Protein AF-A0A511TBG7-F1 (afdb_monomer_lite)

Secondary structure (DSSP, 8-state):
--HHHHHHHHHHHHHHHHHHHHHHHHHHHHHHHHHHHHHHHHHHHHHHHHHHHHHHHHTT-HHHHHHHHHHHHHHHHHHHHHHHHHHHHHHHHHHHHHHHHHHHHHHHHHHHHHHHHHHHHHHHHHHHHHHHHHHHHHHHHHHHHHHHHHHHHHHHHHHHHHHHHHHTT-

Structure (mmCIF, N/CA/C/O backbone):
data_AF-A0A511TBG7-F1
#
_entry.id   AF-A0A511TBG7-F1
#
loop_
_atom_site.group_PDB
_atom_site.id
_atom_site.type_symbol
_atom_site.label_atom_id
_atom_site.label_alt_id
_atom_site.label_comp_id
_atom_site.label_asym_id
_atom_site.label_entity_id
_atom_site.label_seq_id
_atom_site.pdbx_PDB_ins_code
_atom_site.Cartn_x
_atom_site.Cartn_y
_atom_site.Cartn_z
_atom_site.occupancy
_atom_site.B_iso_or_equiv
_atom_site.auth_seq_id
_atom_site.auth_comp_id
_atom_site.auth_asym_id
_atom_site.auth_atom_id
_atom_site.pdbx_PDB_model_num
ATOM 1 N N . MET A 1 1 ? 14.808 14.683 -29.958 1.00 56.91 1 MET A N 1
ATOM 2 C CA . MET A 1 1 ? 14.292 14.305 -28.629 1.00 56.91 1 MET A CA 1
ATOM 3 C C . MET A 1 1 ? 15.099 13.097 -28.196 1.00 56.91 1 MET A C 1
ATOM 5 O O . MET A 1 1 ? 15.190 12.176 -28.998 1.00 56.91 1 MET A O 1
ATOM 9 N N . ASP A 1 2 ? 15.777 13.152 -27.049 1.00 80.62 2 ASP A N 1
ATOM 10 C CA . ASP A 1 2 ? 16.584 12.031 -26.548 1.00 80.62 2 ASP A CA 1
ATOM 11 C C . ASP A 1 2 ? 15.645 10.936 -26.008 1.00 80.62 2 ASP A C 1
ATOM 13 O O . ASP A 1 2 ? 14.919 11.197 -25.047 1.00 80.62 2 ASP A O 1
ATOM 17 N N . PRO A 1 3 ? 15.600 9.736 -26.615 1.00 81.44 3 PRO A N 1
ATOM 18 C CA . PRO A 1 3 ? 14.729 8.658 -26.158 1.00 81.44 3 PRO A CA 1
ATOM 19 C C . PRO A 1 3 ? 15.047 8.192 -24.733 1.00 81.44 3 PRO A C 1
ATOM 21 O O . PRO A 1 3 ? 14.149 7.718 -24.044 1.00 81.44 3 PRO A O 1
ATOM 24 N N . LEU A 1 4 ? 16.300 8.329 -24.280 1.00 90.38 4 LEU A N 1
ATOM 25 C CA . LEU A 1 4 ? 16.703 7.930 -22.930 1.00 90.38 4 LEU A CA 1
ATOM 26 C C . LEU A 1 4 ? 16.169 8.899 -21.876 1.00 90.38 4 LEU A C 1
ATOM 28 O O . LEU A 1 4 ? 15.760 8.453 -20.809 1.00 90.38 4 LEU A O 1
ATOM 32 N N . ALA A 1 5 ? 16.065 10.189 -22.206 1.00 90.44 5 ALA A N 1
ATOM 33 C CA . ALA A 1 5 ? 15.489 11.189 -21.310 1.00 90.44 5 ALA A CA 1
ATOM 34 C C . ALA A 1 5 ? 14.024 10.876 -20.954 1.00 90.44 5 ALA A C 1
ATOM 36 O O . ALA A 1 5 ? 13.625 11.042 -19.807 1.00 90.44 5 ALA A O 1
ATOM 37 N N . ALA A 1 6 ? 13.239 10.344 -21.899 1.00 90.00 6 ALA A N 1
ATOM 38 C CA . ALA A 1 6 ? 11.861 9.929 -21.629 1.00 90.00 6 ALA A CA 1
ATOM 39 C C . ALA A 1 6 ? 11.783 8.736 -20.656 1.00 90.00 6 ALA A C 1
ATOM 41 O O . ALA A 1 6 ? 10.912 8.700 -19.788 1.00 90.00 6 ALA A O 1
ATOM 42 N N . PHE A 1 7 ? 12.698 7.766 -20.772 1.00 91.00 7 PHE A N 1
ATOM 43 C CA . PHE A 1 7 ? 12.793 6.668 -19.804 1.00 91.00 7 PHE A CA 1
ATOM 44 C C . PHE A 1 7 ? 13.220 7.166 -18.422 1.00 91.00 7 PHE A C 1
ATOM 46 O O . PHE A 1 7 ? 12.655 6.729 -17.422 1.00 91.00 7 PHE A O 1
ATOM 53 N N . ASP A 1 8 ? 14.185 8.084 -18.370 1.00 92.94 8 ASP A N 1
ATOM 54 C CA . ASP A 1 8 ? 14.691 8.646 -17.119 1.00 92.94 8 ASP A CA 1
ATOM 55 C C . ASP A 1 8 ? 13.590 9.460 -16.395 1.00 92.94 8 ASP A C 1
ATOM 57 O O . ASP A 1 8 ? 13.393 9.284 -15.194 1.00 92.94 8 ASP A O 1
ATOM 61 N N . GLU A 1 9 ? 12.777 10.244 -17.119 1.00 94.00 9 GLU A N 1
ATOM 62 C CA . GLU A 1 9 ? 11.598 10.937 -16.564 1.00 94.00 9 GLU A CA 1
ATOM 63 C C . GLU A 1 9 ? 10.531 9.967 -16.027 1.00 94.00 9 GLU A C 1
ATOM 65 O O . GLU A 1 9 ? 9.941 10.191 -14.964 1.00 94.00 9 GLU A O 1
ATOM 70 N N . LEU A 1 10 ? 10.258 8.875 -16.750 1.00 93.69 10 LEU A N 1
ATOM 71 C CA . LEU A 1 10 ? 9.314 7.854 -16.295 1.00 93.69 10 LEU A CA 1
ATOM 72 C C . LEU A 1 10 ? 9.825 7.144 -15.035 1.00 93.69 10 LEU A C 1
ATOM 74 O O . LEU A 1 10 ? 9.049 6.954 -14.099 1.00 93.69 10 LEU A O 1
ATOM 78 N N . LEU A 1 11 ? 11.116 6.802 -14.975 1.00 93.31 11 LEU A N 1
ATOM 79 C CA . LEU A 1 11 ? 11.738 6.217 -13.785 1.00 93.31 11 LEU A CA 1
ATOM 80 C C . LEU A 1 11 ? 11.649 7.163 -12.583 1.00 93.31 11 LEU A C 1
ATOM 82 O O . LEU A 1 11 ? 11.233 6.730 -11.511 1.00 93.31 11 LEU A O 1
ATOM 86 N N . GLU A 1 12 ? 11.947 8.452 -12.760 1.00 95.31 12 GLU A N 1
ATOM 87 C CA . GLU A 1 12 ? 11.843 9.440 -11.681 1.00 95.31 12 GLU A CA 1
ATOM 88 C C . GLU A 1 12 ? 10.400 9.560 -11.156 1.00 95.31 12 GLU A C 1
ATOM 90 O O . GLU A 1 12 ? 10.160 9.61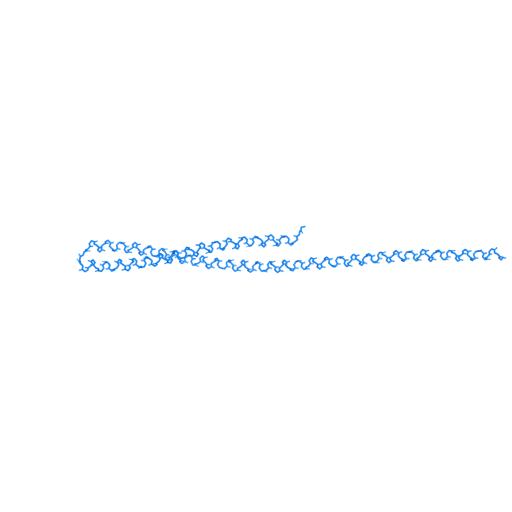8 -9.946 1.00 95.31 12 GLU A O 1
ATOM 95 N N . ASN A 1 13 ? 9.410 9.541 -12.050 1.00 95.62 13 ASN A N 1
ATOM 96 C CA . ASN A 1 13 ? 8.003 9.558 -11.655 1.00 95.62 13 ASN A CA 1
ATOM 97 C C . ASN A 1 13 ? 7.607 8.308 -10.855 1.00 95.62 13 ASN A C 1
ATOM 99 O O . ASN A 1 13 ? 6.910 8.432 -9.845 1.00 95.62 13 ASN A O 1
ATOM 103 N N . LEU A 1 14 ? 8.071 7.122 -11.258 1.00 93.88 14 LEU A N 1
ATOM 104 C CA . LEU A 1 14 ? 7.826 5.881 -10.517 1.00 93.88 14 LEU A CA 1
ATOM 105 C C . LEU A 1 14 ? 8.530 5.888 -9.150 1.00 93.88 14 LEU A C 1
ATOM 107 O O . LEU A 1 14 ? 7.954 5.445 -8.159 1.00 93.88 14 LEU A O 1
ATOM 111 N N . GLU A 1 15 ? 9.733 6.455 -9.048 1.00 92.69 15 GLU A N 1
ATOM 112 C CA . GLU A 1 15 ? 10.438 6.619 -7.771 1.00 92.69 15 GLU A CA 1
ATOM 113 C C . GLU A 1 15 ? 9.696 7.561 -6.813 1.00 92.69 15 GLU A C 1
ATOM 115 O O . GLU A 1 15 ? 9.586 7.275 -5.613 1.00 92.69 15 GLU A O 1
ATOM 120 N N . ARG A 1 16 ? 9.117 8.653 -7.329 1.00 94.25 16 ARG A N 1
ATOM 121 C CA . ARG A 1 16 ? 8.238 9.536 -6.546 1.00 94.25 16 ARG A CA 1
ATOM 122 C C . ARG A 1 16 ? 6.996 8.792 -6.055 1.00 94.25 16 ARG A C 1
ATOM 124 O O . ARG A 1 16 ? 6.679 8.881 -4.870 1.00 94.25 16 ARG A O 1
ATOM 131 N N . GLN A 1 17 ? 6.340 8.011 -6.915 1.00 94.00 17 GLN A N 1
ATOM 132 C CA . GLN A 1 17 ? 5.195 7.180 -6.517 1.00 94.00 17 GLN A CA 1
ATOM 133 C C . GLN A 1 17 ? 5.580 6.160 -5.438 1.00 94.00 17 GLN A C 1
ATOM 135 O O . GLN A 1 17 ? 4.864 6.013 -4.449 1.00 94.00 17 GLN A O 1
ATOM 140 N N . ALA A 1 18 ? 6.747 5.519 -5.560 1.00 91.38 18 ALA A N 1
ATOM 141 C CA . ALA A 1 18 ? 7.247 4.575 -4.563 1.00 91.38 18 ALA A CA 1
ATOM 142 C C . ALA A 1 18 ? 7.495 5.254 -3.209 1.00 91.38 18 ALA A C 1
ATOM 144 O O . ALA A 1 18 ? 7.231 4.673 -2.155 1.00 91.38 18 ALA A O 1
ATOM 145 N N . SER A 1 19 ? 7.996 6.492 -3.224 1.00 91.62 19 SER A N 1
ATOM 146 C CA . SER A 1 19 ? 8.180 7.301 -2.018 1.00 91.62 19 SER A CA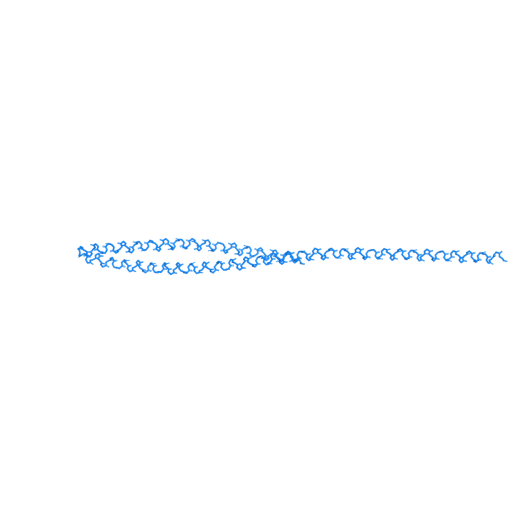 1
ATOM 147 C C . SER A 1 19 ? 6.849 7.597 -1.326 1.00 91.62 19 SER A C 1
ATOM 149 O O . SER A 1 19 ? 6.729 7.381 -0.119 1.00 91.62 19 SER A O 1
ATOM 151 N N . GLU A 1 20 ? 5.831 8.022 -2.077 1.00 93.38 20 GLU A N 1
ATOM 152 C CA . GLU A 1 20 ? 4.489 8.254 -1.531 1.00 93.38 20 GLU A CA 1
ATOM 153 C C . GLU A 1 20 ? 3.870 6.967 -0.977 1.00 93.38 20 GLU A C 1
ATOM 155 O O . GLU A 1 20 ? 3.380 6.956 0.152 1.00 93.38 20 GLU A O 1
ATOM 160 N N . LEU A 1 21 ? 4.001 5.848 -1.692 1.00 93.00 21 LEU A N 1
ATOM 161 C CA . LEU A 1 21 ? 3.496 4.555 -1.237 1.00 93.00 21 LEU A CA 1
ATOM 162 C C . LEU A 1 21 ? 4.146 4.118 0.085 1.00 93.00 21 LEU A C 1
ATOM 164 O O . LEU A 1 21 ? 3.455 3.662 0.997 1.00 93.00 21 LEU A O 1
ATOM 168 N N . ARG A 1 22 ? 5.462 4.319 0.249 1.00 89.88 22 ARG A N 1
ATOM 169 C CA . ARG A 1 22 ? 6.156 4.055 1.523 1.00 89.88 22 ARG A CA 1
ATOM 170 C C . ARG A 1 22 ? 5.638 4.934 2.659 1.00 89.88 22 ARG A C 1
ATOM 172 O O . ARG A 1 22 ? 5.519 4.446 3.783 1.00 89.88 22 ARG A O 1
ATOM 179 N N . LYS A 1 23 ? 5.320 6.207 2.394 1.00 93.69 23 LYS A N 1
ATOM 180 C CA . LYS A 1 23 ? 4.727 7.101 3.402 1.00 93.69 23 LYS A CA 1
ATOM 181 C C . LYS A 1 23 ? 3.349 6.596 3.825 1.00 93.69 23 LYS A C 1
ATOM 183 O O . LYS A 1 23 ? 3.113 6.451 5.023 1.00 93.69 23 LYS A O 1
ATOM 188 N N . SER A 1 24 ? 2.487 6.253 2.868 1.00 93.06 24 SER A N 1
ATOM 189 C CA . SER A 1 24 ? 1.164 5.677 3.137 1.00 93.06 24 SER A CA 1
ATOM 190 C C . SER A 1 24 ? 1.260 4.371 3.934 1.00 93.06 24 SER A C 1
ATOM 192 O O . SER A 1 24 ? 0.559 4.196 4.933 1.00 93.06 24 SER A O 1
ATOM 194 N N . ALA A 1 25 ? 2.193 3.487 3.574 1.00 90.19 25 ALA A N 1
ATOM 195 C CA . ALA A 1 25 ? 2.440 2.246 4.305 1.00 90.19 25 ALA A CA 1
ATOM 196 C C . ALA A 1 25 ? 2.907 2.504 5.748 1.00 90.19 25 ALA A C 1
ATOM 198 O O . ALA A 1 25 ? 2.427 1.859 6.680 1.00 90.19 25 ALA A O 1
ATOM 199 N N . ALA A 1 26 ? 3.793 3.482 5.963 1.00 90.94 26 ALA A N 1
ATOM 200 C CA . ALA A 1 26 ? 4.243 3.860 7.301 1.00 90.94 26 ALA A CA 1
ATOM 201 C C . ALA A 1 26 ? 3.092 4.408 8.162 1.00 90.94 26 ALA A C 1
ATOM 203 O O . ALA A 1 26 ? 2.956 4.022 9.325 1.00 90.94 26 ALA A O 1
ATOM 204 N N . THR A 1 27 ? 2.230 5.258 7.591 1.00 94.00 27 THR A N 1
ATOM 205 C CA . THR A 1 27 ? 1.043 5.764 8.300 1.00 94.00 27 THR A CA 1
ATOM 206 C C . THR A 1 27 ? 0.074 4.646 8.663 1.00 94.00 27 THR A C 1
ATOM 208 O O . THR A 1 27 ? -0.448 4.619 9.777 1.00 94.00 27 THR A O 1
ATOM 211 N N . LEU A 1 28 ? -0.114 3.678 7.766 1.00 94.69 28 LEU A N 1
ATOM 212 C CA . LEU A 1 28 ? -1.008 2.555 7.997 1.00 94.69 28 LEU A CA 1
ATOM 213 C C . LEU A 1 28 ? -0.458 1.592 9.054 1.00 94.69 28 LEU A C 1
ATOM 215 O O . LEU A 1 28 ? -1.204 1.107 9.900 1.00 94.69 28 LEU A O 1
ATOM 219 N N . LEU A 1 29 ? 0.858 1.366 9.068 1.00 93.69 29 LEU A N 1
ATOM 220 C CA . LEU A 1 29 ? 1.520 0.572 10.101 1.00 93.69 29 LEU A CA 1
ATOM 221 C C . LEU A 1 29 ? 1.388 1.221 11.486 1.00 93.69 29 LEU A C 1
ATOM 223 O O . LEU A 1 29 ? 1.123 0.527 12.472 1.00 93.69 29 LEU A O 1
ATOM 227 N N . ALA A 1 30 ? 1.539 2.546 11.566 1.00 95.00 30 ALA A N 1
ATOM 228 C CA . ALA A 1 30 ? 1.318 3.290 12.802 1.00 95.00 30 ALA A CA 1
ATOM 229 C C . ALA A 1 30 ? -0.135 3.141 13.284 1.00 95.00 30 ALA A C 1
ATOM 231 O O . ALA A 1 30 ? -0.358 2.753 14.436 1.00 95.00 30 ALA A O 1
ATOM 232 N N . LEU A 1 31 ? -1.105 3.341 12.383 1.00 96.88 31 LEU A N 1
ATOM 233 C CA . LEU A 1 31 ? -2.532 3.173 12.663 1.00 96.88 31 LEU A CA 1
ATOM 234 C C . LEU A 1 31 ? -2.858 1.749 13.134 1.00 96.88 31 LEU A C 1
ATOM 236 O O . LEU A 1 31 ? -3.521 1.574 14.155 1.00 96.88 31 LEU A O 1
ATOM 240 N N . LYS A 1 32 ? -2.334 0.721 12.455 1.00 97.06 32 LYS A N 1
ATOM 241 C CA . LYS A 1 32 ? -2.482 -0.684 12.859 1.00 97.06 32 LYS A CA 1
ATOM 242 C C . LYS A 1 32 ? -1.981 -0.902 14.287 1.00 97.06 32 LYS A C 1
ATOM 244 O O . LYS A 1 32 ? -2.676 -1.501 15.104 1.00 97.06 32 LYS A O 1
ATOM 249 N N . GLY A 1 33 ? -0.802 -0.377 14.620 1.00 96.19 33 GLY A N 1
ATOM 250 C CA . GLY A 1 33 ? -0.247 -0.470 15.972 1.00 96.19 33 GLY A CA 1
ATOM 251 C C . GLY A 1 33 ? -1.124 0.205 17.033 1.00 96.19 33 GLY A C 1
ATOM 252 O O . GLY A 1 33 ? -1.285 -0.318 18.138 1.00 96.19 33 GLY A O 1
ATOM 253 N N . GLU A 1 34 ? -1.714 1.357 16.719 1.00 98.00 34 GLU A N 1
ATOM 254 C CA . GLU A 1 34 ? -2.652 2.049 17.607 1.00 98.00 34 GLU A CA 1
ATOM 255 C C . GLU A 1 34 ? -3.950 1.269 17.819 1.00 98.00 34 GLU A C 1
ATOM 257 O O . GLU A 1 34 ? -4.375 1.106 18.970 1.00 98.00 34 GLU A O 1
ATOM 262 N N . LEU A 1 35 ? -4.534 0.745 16.740 1.00 98.31 35 LEU A N 1
ATOM 263 C CA . LEU A 1 35 ? -5.757 -0.055 16.763 1.00 98.31 35 LEU A CA 1
ATOM 264 C C . LEU A 1 35 ? -5.559 -1.360 17.539 1.00 98.31 35 LEU A C 1
ATOM 266 O O . LEU A 1 35 ? -6.361 -1.659 18.421 1.00 98.31 35 LEU A O 1
ATOM 270 N N . THR A 1 36 ? -4.456 -2.081 17.325 1.00 98.31 36 THR A N 1
ATOM 271 C CA . THR A 1 36 ? -4.120 -3.286 18.104 1.00 98.31 36 THR A CA 1
ATOM 272 C C . THR A 1 36 ? -4.037 -2.977 19.598 1.00 98.31 36 THR A C 1
ATOM 274 O O . THR A 1 36 ? -4.677 -3.639 20.419 1.00 98.31 36 THR A O 1
ATOM 277 N N . ARG A 1 37 ? -3.329 -1.901 19.975 1.00 98.50 37 ARG A N 1
ATOM 278 C CA . ARG A 1 37 ? -3.266 -1.464 21.379 1.00 98.50 37 ARG A CA 1
ATOM 279 C C . ARG A 1 37 ? -4.645 -1.077 21.920 1.00 98.50 37 ARG A C 1
ATOM 281 O O . ARG A 1 37 ? -4.918 -1.301 23.097 1.00 98.50 37 ARG A O 1
ATOM 288 N N . ALA A 1 38 ? -5.512 -0.475 21.107 1.00 98.31 38 ALA A N 1
ATOM 289 C CA . ALA A 1 38 ? -6.876 -0.132 21.505 1.00 98.31 38 ALA A CA 1
ATOM 290 C C . ALA A 1 38 ? -7.743 -1.381 21.732 1.00 98.31 38 ALA A C 1
ATOM 292 O O . ALA A 1 38 ? -8.405 -1.466 22.767 1.00 98.31 38 ALA A O 1
ATOM 293 N N . VAL A 1 39 ? -7.665 -2.380 20.846 1.00 98.56 39 VAL A N 1
ATOM 294 C CA . VAL A 1 39 ? -8.325 -3.688 21.005 1.00 98.56 39 VAL A CA 1
ATOM 295 C C . VAL A 1 39 ? -7.922 -4.340 22.325 1.00 98.56 39 VAL A C 1
ATOM 297 O O . VAL A 1 39 ? -8.789 -4.773 23.088 1.00 98.56 39 VAL A O 1
ATOM 300 N N . GLU A 1 40 ? -6.627 -4.360 22.648 1.00 98.38 40 GLU A N 1
ATOM 301 C CA . GLU A 1 40 ? -6.151 -4.890 23.927 1.00 98.38 40 GLU A CA 1
ATOM 302 C C . GLU A 1 40 ? -6.713 -4.116 25.123 1.00 98.38 40 GLU A C 1
ATOM 304 O O . GLU A 1 40 ? -7.191 -4.725 26.083 1.00 98.38 40 GLU A O 1
ATOM 309 N N . ARG A 1 41 ? -6.687 -2.775 25.078 1.00 98.38 41 ARG A N 1
ATOM 310 C CA . ARG A 1 41 ? -7.218 -1.932 26.161 1.00 98.38 41 ARG A CA 1
ATOM 311 C C . ARG A 1 41 ? -8.704 -2.184 26.395 1.00 98.38 41 ARG A C 1
ATOM 313 O O . ARG A 1 41 ? -9.102 -2.370 27.543 1.00 98.38 41 ARG A O 1
ATOM 320 N N . TYR A 1 42 ? -9.517 -2.222 25.340 1.00 98.19 42 TYR A N 1
ATOM 321 C CA . TYR A 1 42 ? -10.953 -2.474 25.470 1.00 98.19 42 TYR A CA 1
ATOM 322 C C . TYR A 1 42 ? -11.249 -3.902 25.931 1.00 98.19 42 TYR A C 1
ATOM 324 O O . TYR A 1 42 ? -12.113 -4.096 26.781 1.00 98.19 42 TYR A O 1
ATOM 332 N N . THR A 1 43 ? -10.475 -4.887 25.473 1.00 98.25 43 THR A N 1
ATOM 333 C CA . THR A 1 43 ? -10.591 -6.275 25.947 1.00 98.25 43 THR A CA 1
ATOM 334 C C . THR A 1 43 ? -10.304 -6.374 27.450 1.00 98.25 43 THR A C 1
ATOM 336 O O . THR A 1 43 ? -11.092 -6.959 28.193 1.00 98.25 43 THR A O 1
ATOM 339 N N . ARG A 1 44 ? -9.226 -5.738 27.935 1.00 98.38 44 ARG A N 1
ATOM 340 C CA . ARG A 1 44 ? -8.919 -5.674 29.377 1.00 98.38 44 ARG A CA 1
ATOM 341 C C . ARG A 1 44 ? -10.005 -4.932 30.155 1.00 9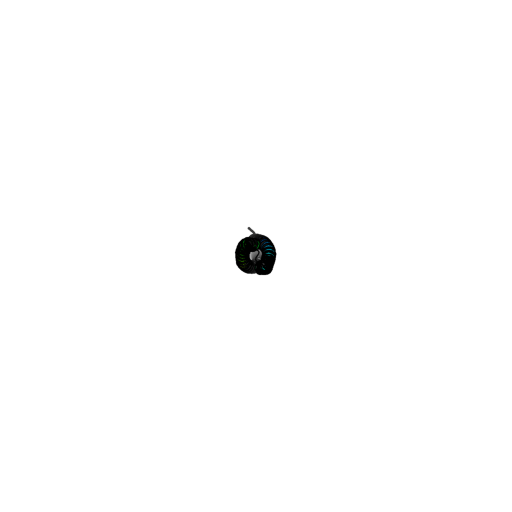8.38 44 ARG A C 1
ATOM 343 O O . ARG A 1 44 ? -10.384 -5.368 31.238 1.00 98.38 44 ARG A O 1
ATOM 350 N N . ARG A 1 45 ? -10.534 -3.837 29.600 1.00 98.00 45 ARG A N 1
ATOM 351 C CA . ARG A 1 45 ? -11.614 -3.064 30.223 1.00 98.00 45 ARG A CA 1
ATOM 352 C C . ARG A 1 45 ? -12.888 -3.891 30.389 1.00 98.00 45 ARG A C 1
ATOM 354 O O . ARG A 1 45 ? -13.520 -3.797 31.435 1.00 98.00 45 ARG A O 1
ATOM 361 N N . LEU A 1 46 ? -13.249 -4.708 29.401 1.00 98.31 46 LEU A N 1
ATOM 362 C CA . LEU A 1 46 ? -14.393 -5.616 29.507 1.00 98.31 46 LEU A CA 1
ATOM 363 C C . LEU A 1 46 ? -14.203 -6.642 30.625 1.00 98.31 46 LEU A C 1
ATOM 365 O O . LEU A 1 46 ? -15.101 -6.811 31.445 1.00 98.31 46 LEU A O 1
ATOM 369 N N . ALA A 1 47 ? -13.016 -7.246 30.726 1.00 98.25 47 ALA A N 1
ATOM 370 C CA . ALA A 1 47 ? -12.704 -8.171 31.815 1.00 98.25 47 ALA A CA 1
ATOM 371 C C . ALA A 1 47 ? -12.787 -7.497 33.202 1.00 98.25 47 ALA A C 1
ATOM 373 O O . ALA A 1 47 ? -13.317 -8.079 34.149 1.00 98.25 47 ALA A O 1
ATOM 374 N N . GLU A 1 48 ? -12.317 -6.251 33.327 1.00 98.31 48 GLU A N 1
ATOM 375 C CA . GLU A 1 48 ? -12.440 -5.469 34.565 1.00 98.31 48 GLU A CA 1
ATOM 376 C C . GLU A 1 48 ? -13.909 -5.176 34.912 1.00 98.31 48 GLU A C 1
ATOM 378 O O . GLU A 1 48 ? -14.322 -5.336 36.064 1.00 98.31 48 GLU A O 1
ATOM 383 N N . LEU A 1 49 ? -14.711 -4.756 33.927 1.00 98.19 49 LEU A N 1
ATOM 384 C CA . LEU A 1 49 ? -16.141 -4.495 34.112 1.00 98.19 49 LEU A CA 1
ATOM 385 C C . LEU A 1 49 ? -16.883 -5.758 34.559 1.00 98.19 49 LEU A C 1
ATOM 387 O O . LEU A 1 49 ? -17.732 -5.674 35.445 1.00 98.19 49 LEU A O 1
ATOM 391 N N . ASP A 1 50 ? -16.514 -6.920 34.025 1.00 97.81 50 ASP A N 1
ATOM 392 C CA . ASP A 1 50 ? -17.095 -8.209 34.399 1.00 97.81 50 ASP A CA 1
ATOM 393 C C . ASP A 1 50 ? -16.759 -8.612 35.833 1.00 97.81 50 ASP A C 1
ATOM 395 O O . ASP A 1 50 ? -17.660 -8.959 36.601 1.00 97.81 50 ASP A O 1
ATOM 399 N N . ALA A 1 51 ? -15.494 -8.480 36.240 1.00 98.00 51 ALA A N 1
ATOM 400 C CA . ALA A 1 51 ? -15.076 -8.741 37.617 1.00 98.00 51 ALA A CA 1
ATOM 401 C C . ALA A 1 51 ? -15.784 -7.808 38.619 1.00 98.00 51 ALA A C 1
ATOM 403 O O . ALA A 1 51 ? -16.255 -8.234 39.682 1.00 98.00 51 ALA A O 1
ATOM 404 N N . ARG A 1 52 ? -15.915 -6.523 38.266 1.00 98.12 52 ARG A N 1
ATOM 405 C CA . ARG A 1 52 ? -16.631 -5.532 39.081 1.00 98.12 52 ARG A CA 1
ATOM 406 C C . ARG A 1 52 ? -18.123 -5.831 39.150 1.00 98.12 52 ARG A C 1
ATOM 408 O O . ARG A 1 52 ? -18.713 -5.674 40.218 1.00 98.12 52 ARG A O 1
ATOM 415 N N . ARG A 1 53 ? -18.726 -6.285 38.048 1.00 97.62 53 ARG A N 1
ATOM 416 C CA . ARG A 1 53 ? -20.144 -6.653 38.004 1.00 97.62 53 ARG A CA 1
ATOM 417 C C . ARG A 1 53 ? -20.419 -7.855 38.896 1.00 97.62 53 ARG A C 1
ATOM 419 O O . ARG A 1 53 ? -21.322 -7.769 39.718 1.00 97.62 53 ARG A O 1
ATOM 426 N N . ALA A 1 54 ? -19.599 -8.902 38.817 1.00 97.38 54 ALA A N 1
ATOM 427 C CA . ALA A 1 54 ? -19.710 -10.071 39.691 1.00 97.38 54 ALA A CA 1
ATOM 428 C C . ALA A 1 54 ? -19.598 -9.691 41.182 1.00 97.38 54 ALA A C 1
ATOM 430 O O . ALA A 1 54 ? -20.338 -10.193 42.026 1.00 97.38 54 ALA A O 1
ATOM 431 N N . THR A 1 55 ? -18.717 -8.739 41.510 1.00 97.94 55 THR A N 1
ATOM 432 C CA . THR A 1 55 ? -18.587 -8.201 42.875 1.00 97.94 55 THR A CA 1
ATOM 433 C C . THR A 1 55 ? -19.817 -7.393 43.313 1.00 97.94 55 THR A C 1
ATOM 435 O O . THR A 1 55 ? -20.213 -7.446 44.474 1.00 97.94 55 THR A O 1
ATOM 438 N N . ALA A 1 56 ? -20.434 -6.625 42.412 1.00 97.31 56 ALA A N 1
ATOM 439 C CA . ALA A 1 56 ? -21.665 -5.892 42.711 1.00 97.31 56 ALA A CA 1
ATOM 440 C C . ALA A 1 56 ? -22.864 -6.842 42.884 1.00 97.31 56 ALA A C 1
ATOM 442 O O . ALA A 1 56 ? -23.675 -6.649 43.789 1.00 97.31 56 ALA A O 1
ATOM 443 N N . GLU A 1 57 ? -22.935 -7.896 42.066 1.00 97.38 57 GLU A N 1
ATOM 444 C CA . GLU A 1 57 ? -23.939 -8.961 42.160 1.00 97.38 57 GLU A CA 1
ATOM 445 C C . GLU A 1 57 ? -23.846 -9.688 43.510 1.00 97.38 57 GLU A C 1
ATOM 447 O O . GLU A 1 57 ? -24.860 -9.823 44.194 1.00 97.38 57 GLU A O 1
ATOM 452 N N . SER A 1 58 ? -22.642 -10.062 43.964 1.00 97.75 58 SER A N 1
ATOM 453 C CA . SER A 1 58 ? -22.458 -10.724 45.268 1.00 97.75 58 SER A CA 1
ATOM 454 C C . SER A 1 58 ? -22.824 -9.840 46.465 1.00 97.75 58 SER A C 1
ATOM 456 O O . SER A 1 58 ? -23.206 -10.346 47.519 1.00 97.75 58 SER A O 1
ATOM 458 N N . ARG A 1 59 ? -22.760 -8.515 46.299 1.00 97.25 59 ARG A N 1
ATOM 459 C CA . ARG A 1 59 ? -23.179 -7.521 47.300 1.00 97.25 59 ARG A CA 1
ATOM 460 C C . ARG A 1 59 ? -24.644 -7.099 47.170 1.00 97.25 59 ARG A C 1
ATOM 462 O O . ARG A 1 59 ? -25.090 -6.265 47.951 1.00 97.25 59 ARG A O 1
ATOM 469 N N . SER A 1 60 ? -25.385 -7.650 46.205 1.00 97.25 60 SER A N 1
ATOM 470 C CA . SER A 1 60 ? -26.765 -7.254 45.888 1.00 97.25 60 SER A CA 1
ATOM 471 C C . SER A 1 60 ? -26.934 -5.754 45.572 1.00 97.25 60 SER A C 1
ATOM 473 O O . SER A 1 60 ? -28.005 -5.185 45.776 1.00 97.25 60 SER A O 1
ATOM 475 N N . ASP A 1 61 ? -25.896 -5.098 45.036 1.00 97.81 61 ASP A N 1
ATOM 476 C CA . ASP A 1 61 ? -25.954 -3.689 44.622 1.00 97.81 61 ASP A CA 1
ATOM 477 C C . ASP A 1 61 ? -26.533 -3.564 43.204 1.00 97.81 61 ASP A C 1
ATOM 479 O O . ASP A 1 61 ? -25.820 -3.468 42.199 1.00 97.81 61 ASP A O 1
ATOM 483 N N . ALA A 1 62 ? -27.865 -3.564 43.117 1.00 97.00 62 ALA A N 1
ATOM 484 C CA . ALA A 1 62 ? -28.589 -3.508 41.847 1.00 97.00 62 ALA A CA 1
ATOM 485 C C . ALA A 1 62 ? -28.266 -2.253 41.012 1.00 97.00 62 ALA A C 1
ATOM 487 O O . ALA A 1 62 ? -28.265 -2.311 39.778 1.00 97.00 62 ALA A O 1
ATOM 488 N N . LYS A 1 63 ? -27.960 -1.120 41.663 1.00 97.44 63 LYS A N 1
ATOM 489 C CA . LYS A 1 63 ? -27.639 0.133 40.970 1.00 97.44 63 LYS A CA 1
ATOM 490 C C . LYS A 1 63 ? -26.269 0.041 40.305 1.00 97.44 63 LYS A C 1
ATOM 492 O O . LYS A 1 63 ? -26.149 0.384 39.128 1.00 97.44 63 LYS A O 1
ATOM 497 N N . ALA A 1 64 ? -25.259 -0.456 41.020 1.00 97.25 64 ALA A N 1
ATOM 498 C CA . ALA A 1 64 ? -23.936 -0.679 40.446 1.00 97.25 64 ALA A CA 1
ATOM 499 C C . ALA A 1 64 ? -23.985 -1.691 39.292 1.00 97.25 64 ALA A C 1
ATOM 501 O O . ALA A 1 64 ? -23.385 -1.448 38.244 1.00 97.25 64 ALA A O 1
ATOM 502 N N . VAL A 1 65 ? -24.756 -2.776 39.430 1.00 98.12 65 VAL A N 1
ATOM 503 C CA . VAL A 1 65 ? -24.946 -3.763 38.352 1.00 98.12 65 VAL A CA 1
ATOM 504 C C . VAL A 1 65 ? -25.541 -3.122 37.095 1.00 98.12 65 VAL A C 1
ATOM 506 O O . VAL A 1 65 ? -25.053 -3.377 35.994 1.00 98.12 65 VAL A O 1
ATOM 509 N N . ALA A 1 66 ? -26.567 -2.276 37.232 1.00 97.75 66 ALA A N 1
ATOM 510 C CA . ALA A 1 66 ? -27.196 -1.610 36.092 1.00 97.75 66 ALA A CA 1
ATOM 511 C C . ALA A 1 66 ? -26.225 -0.679 35.344 1.00 97.75 66 ALA A C 1
ATOM 513 O O . ALA A 1 66 ? -26.167 -0.712 34.113 1.00 97.75 66 ALA A O 1
ATOM 514 N N . VAL A 1 67 ? -25.427 0.107 36.076 1.00 98.12 67 VAL A N 1
ATOM 515 C CA . VAL A 1 67 ? -24.407 0.990 35.481 1.00 98.12 67 VAL A CA 1
ATOM 516 C C . VAL A 1 67 ? -23.327 0.174 34.771 1.00 98.12 67 VAL A C 1
ATOM 518 O O . VAL A 1 67 ? -23.049 0.421 33.601 1.00 98.12 67 VAL A O 1
ATOM 521 N N . LEU A 1 68 ? -22.784 -0.860 35.422 1.00 98.12 68 LEU A N 1
ATOM 522 C CA . LEU A 1 68 ? -21.730 -1.702 34.845 1.00 98.12 68 LEU A CA 1
ATOM 523 C C . LEU A 1 68 ? -22.192 -2.456 33.590 1.00 98.12 68 LEU A C 1
ATOM 525 O O . LEU A 1 68 ? -21.401 -2.647 32.669 1.00 98.12 68 LEU A O 1
ATOM 529 N N . LYS A 1 69 ? -23.472 -2.848 33.507 1.00 97.62 69 LYS A N 1
ATOM 530 C CA . LYS A 1 69 ? -24.053 -3.412 32.276 1.00 97.62 69 LYS A CA 1
ATOM 531 C C . LYS A 1 69 ? -24.045 -2.403 31.129 1.00 97.62 69 LYS A C 1
ATOM 533 O O . LYS A 1 69 ? -23.675 -2.764 30.017 1.00 97.62 69 LYS A O 1
ATOM 538 N N . LYS A 1 70 ? -24.423 -1.149 31.390 1.00 97.69 70 LYS A N 1
ATOM 539 C CA . LYS A 1 70 ? -24.396 -0.088 30.374 1.00 97.69 70 LYS A CA 1
ATOM 540 C C . LYS A 1 70 ? -22.966 0.203 29.908 1.00 97.69 70 LYS A C 1
ATOM 542 O O . LYS A 1 70 ? -22.724 0.259 28.704 1.00 97.69 70 LYS A O 1
ATOM 547 N N . ASP A 1 71 ? -22.027 0.319 30.846 1.00 97.81 71 ASP A N 1
ATOM 548 C CA . ASP A 1 71 ? -20.609 0.546 30.543 1.00 97.81 71 ASP A CA 1
ATOM 549 C C . ASP A 1 71 ? -20.021 -0.601 29.712 1.00 97.81 71 ASP A C 1
ATOM 551 O O . ASP A 1 71 ? -19.249 -0.367 28.782 1.00 97.81 71 ASP A O 1
ATOM 555 N N . ARG A 1 72 ? -20.418 -1.845 30.013 1.00 97.69 72 ARG A N 1
ATOM 556 C CA . ARG A 1 72 ? -20.022 -3.026 29.241 1.00 97.69 72 ARG A CA 1
ATOM 557 C C . ARG A 1 72 ? -20.512 -2.938 27.798 1.00 97.69 72 ARG A C 1
ATOM 559 O O . ARG A 1 72 ? -19.696 -3.093 26.900 1.00 97.69 72 ARG A O 1
ATOM 566 N N . VAL A 1 73 ? -21.792 -2.634 27.573 1.00 98.06 73 VAL A N 1
ATOM 567 C CA . VAL A 1 73 ? -22.354 -2.486 26.215 1.00 98.06 73 VAL A CA 1
ATOM 568 C C . VAL A 1 73 ? -21.601 -1.414 25.422 1.00 98.06 73 VAL A C 1
ATOM 570 O O . VAL A 1 73 ? -21.273 -1.616 24.255 1.00 98.06 73 VAL A O 1
ATOM 573 N N . GLN A 1 74 ? -21.268 -0.287 26.056 1.00 97.50 74 GLN A N 1
ATOM 574 C CA . GLN A 1 74 ? -20.481 0.762 25.407 1.00 97.50 74 GLN A CA 1
ATOM 575 C C . GLN A 1 74 ? -19.063 0.285 25.053 1.00 97.50 74 GLN A C 1
ATOM 577 O O . GLN A 1 74 ? -18.584 0.542 23.950 1.00 97.50 74 GLN A O 1
ATOM 582 N N . ALA A 1 75 ? -18.389 -0.415 25.968 1.00 97.50 75 ALA A N 1
ATOM 583 C CA . ALA A 1 75 ? -17.056 -0.959 25.723 1.00 97.50 75 ALA A CA 1
ATOM 584 C C . ALA A 1 75 ? -17.057 -2.062 24.646 1.00 97.50 75 ALA A C 1
ATOM 586 O O . ALA A 1 75 ? -16.124 -2.124 23.848 1.00 97.50 75 ALA A O 1
ATOM 587 N N . GLU A 1 76 ? -18.104 -2.889 24.576 1.00 98.44 76 GLU A N 1
ATOM 588 C CA . GLU A 1 76 ? -18.299 -3.889 23.518 1.00 98.44 76 GLU A CA 1
ATOM 589 C C . GLU A 1 76 ? -18.473 -3.221 22.150 1.00 98.44 76 GLU A C 1
ATOM 591 O O . GLU A 1 76 ? -17.821 -3.628 21.190 1.00 98.44 76 GLU A O 1
ATOM 596 N N . ALA A 1 77 ? -19.277 -2.156 22.065 1.00 98.25 77 ALA A N 1
ATOM 597 C CA . ALA A 1 77 ? -19.465 -1.403 20.826 1.00 98.25 77 ALA A CA 1
ATOM 598 C C . ALA A 1 77 ? -18.155 -0.763 20.329 1.00 98.25 77 ALA A C 1
ATOM 600 O O . ALA A 1 77 ? -17.835 -0.844 19.144 1.00 98.25 77 ALA A O 1
ATOM 601 N N . LEU A 1 78 ? -17.368 -0.177 21.240 1.00 98.00 78 LEU A N 1
ATOM 602 C CA . LEU A 1 78 ? -16.050 0.381 20.914 1.00 98.00 78 LEU A CA 1
ATOM 603 C C . LEU A 1 78 ? -15.059 -0.701 20.476 1.00 98.00 78 LEU A C 1
ATOM 605 O O . LEU A 1 78 ? -14.297 -0.496 19.533 1.00 98.00 78 LEU A O 1
ATOM 609 N N . LEU A 1 79 ? -15.063 -1.861 21.137 1.00 98.44 79 LEU A N 1
ATOM 610 C CA . LEU A 1 79 ? -14.215 -2.985 20.749 1.00 98.44 79 LEU A CA 1
ATOM 611 C C . LEU A 1 79 ? -14.575 -3.492 19.349 1.00 98.44 79 LEU A C 1
ATOM 613 O O . LEU A 1 79 ? -13.674 -3.729 18.547 1.00 98.44 79 LEU A O 1
ATOM 617 N N . ALA A 1 80 ? -15.867 -3.636 19.055 1.00 98.44 80 ALA A N 1
ATOM 618 C CA . ALA A 1 80 ? -16.348 -4.073 17.751 1.00 98.44 80 ALA A CA 1
ATOM 619 C C . ALA A 1 80 ? -15.917 -3.105 16.636 1.00 98.44 80 ALA A C 1
ATOM 621 O O . ALA A 1 80 ? -15.284 -3.539 15.677 1.00 98.44 80 ALA A O 1
ATOM 622 N N . SER A 1 81 ? -16.152 -1.797 16.797 1.00 98.31 81 SER A N 1
ATOM 623 C CA . SER A 1 81 ? -15.763 -0.806 15.779 1.00 98.31 81 SER A CA 1
ATOM 624 C C . SER A 1 81 ? -14.246 -0.690 15.601 1.00 98.31 81 SER A C 1
ATOM 626 O O . SER A 1 81 ? -13.758 -0.472 14.490 1.00 98.31 81 SER A O 1
ATOM 628 N N . THR A 1 82 ? -13.478 -0.869 16.680 1.00 98.38 82 THR A N 1
ATOM 629 C CA . THR A 1 82 ? -12.011 -0.874 16.618 1.00 98.38 82 THR A CA 1
ATOM 630 C C . THR A 1 82 ? -11.499 -2.102 15.868 1.00 98.38 82 THR A C 1
ATOM 632 O O . THR A 1 82 ? -10.571 -1.975 15.075 1.00 98.38 82 THR A O 1
ATOM 635 N N . ARG A 1 83 ? -12.099 -3.281 16.085 1.00 98.44 83 ARG A N 1
ATOM 636 C CA . ARG A 1 83 ? -11.747 -4.507 15.350 1.00 98.44 83 ARG A CA 1
ATOM 637 C C . ARG A 1 83 ? -12.059 -4.384 13.868 1.00 98.44 83 ARG A C 1
ATOM 639 O O . ARG A 1 83 ? -11.191 -4.666 13.058 1.00 98.44 83 ARG A O 1
ATOM 646 N N . GLU A 1 84 ? -13.235 -3.872 13.527 1.00 98.38 84 GLU A N 1
ATOM 647 C CA . GLU A 1 84 ? -13.597 -3.610 12.133 1.00 98.38 84 GLU A CA 1
ATOM 648 C C . GLU A 1 84 ? -12.616 -2.625 11.475 1.00 98.38 84 GLU A C 1
ATOM 650 O O . GLU A 1 84 ? -12.158 -2.834 10.356 1.00 98.38 84 GLU A O 1
ATOM 655 N N . SER A 1 85 ? -12.228 -1.563 12.187 1.00 97.88 85 SER A N 1
ATOM 656 C CA . SER A 1 85 ? -11.229 -0.614 11.680 1.00 97.88 85 SER A CA 1
ATOM 657 C C . SER A 1 85 ? -9.848 -1.254 11.512 1.00 97.88 85 SER A C 1
ATOM 659 O O . SER A 1 85 ? -9.132 -0.907 10.577 1.00 97.88 85 SER A O 1
ATOM 661 N N . LEU A 1 86 ? -9.472 -2.186 12.396 1.00 98.19 86 LEU A N 1
ATOM 662 C CA . LEU A 1 86 ? -8.227 -2.946 12.290 1.00 98.19 86 LEU A CA 1
ATOM 663 C C . LEU A 1 86 ? -8.248 -3.865 11.066 1.00 98.19 86 LEU A C 1
ATOM 665 O O . LEU A 1 86 ? -7.292 -3.849 10.303 1.00 98.19 86 LEU A O 1
ATOM 669 N N . GLU A 1 87 ? -9.339 -4.595 10.843 1.00 97.50 87 GLU A N 1
ATOM 670 C CA . GLU A 1 87 ? -9.520 -5.451 9.663 1.00 97.50 87 GLU A CA 1
ATOM 671 C C . GLU A 1 87 ? -9.441 -4.641 8.363 1.00 97.50 87 GLU A C 1
ATOM 673 O O . GLU A 1 87 ? -8.737 -5.034 7.431 1.00 97.50 87 GLU A O 1
ATOM 678 N N . ARG A 1 88 ? -10.082 -3.464 8.311 1.00 97.06 88 ARG A N 1
ATOM 679 C CA . ARG A 1 88 ? -9.943 -2.550 7.165 1.00 97.06 88 ARG A CA 1
ATOM 680 C C . ARG A 1 88 ? -8.496 -2.104 6.968 1.00 97.06 88 ARG A C 1
ATOM 682 O O . ARG A 1 88 ? -7.990 -2.193 5.857 1.00 97.06 88 ARG A O 1
ATOM 689 N N . ALA A 1 89 ? -7.805 -1.704 8.037 1.00 96.56 89 ALA A N 1
ATOM 690 C CA . ALA A 1 89 ? -6.400 -1.309 7.953 1.00 96.56 89 ALA A CA 1
ATOM 691 C C . ALA A 1 89 ? -5.483 -2.460 7.494 1.00 96.56 89 ALA A C 1
ATOM 693 O O . ALA A 1 89 ? -4.477 -2.226 6.828 1.00 96.56 89 ALA A O 1
ATOM 694 N N . GLU A 1 90 ? -5.808 -3.709 7.831 1.00 95.12 90 GLU A N 1
ATOM 695 C CA . GLU A 1 90 ? -5.090 -4.884 7.333 1.00 95.12 90 GLU A CA 1
ATOM 696 C C . GLU A 1 90 ? -5.357 -5.140 5.847 1.00 95.12 90 GLU A C 1
ATOM 698 O O . GLU A 1 90 ? -4.410 -5.413 5.107 1.00 95.12 90 GLU A O 1
ATOM 703 N N . SER A 1 91 ? -6.606 -4.985 5.401 1.00 96.44 91 SER A N 1
ATOM 704 C CA . SER A 1 91 ? -6.979 -5.077 3.985 1.00 96.44 91 SER A CA 1
ATOM 705 C C . SER A 1 91 ? -6.300 -3.993 3.146 1.00 96.44 91 SER A C 1
ATOM 707 O O . SER A 1 91 ? -5.684 -4.299 2.128 1.00 96.44 91 SER A O 1
ATOM 709 N N . ASP A 1 92 ? -6.347 -2.737 3.593 1.00 95.00 92 ASP A N 1
ATOM 710 C CA . ASP A 1 92 ? -5.666 -1.619 2.931 1.00 95.00 92 ASP A CA 1
ATOM 711 C C . ASP A 1 92 ? -4.151 -1.868 2.862 1.00 95.00 92 ASP A C 1
ATOM 713 O O . ASP A 1 92 ? -3.489 -1.521 1.884 1.00 95.00 92 ASP A O 1
ATOM 717 N N . GLY A 1 93 ? -3.594 -2.527 3.882 1.00 92.81 93 GLY A N 1
ATOM 718 C CA . GLY A 1 93 ? -2.181 -2.883 3.933 1.00 92.81 93 GLY A CA 1
ATOM 719 C C . GLY A 1 93 ? -1.807 -3.928 2.891 1.00 92.81 93 GLY A C 1
ATOM 720 O O . GLY A 1 93 ? -0.748 -3.814 2.277 1.00 92.81 93 GLY A O 1
ATOM 721 N N . ALA A 1 94 ? -2.678 -4.909 2.656 1.00 92.94 94 ALA A N 1
ATOM 722 C CA . ALA A 1 94 ? -2.488 -5.889 1.593 1.00 92.94 94 ALA A CA 1
ATOM 723 C C . ALA A 1 94 ? -2.497 -5.224 0.208 1.00 92.94 94 ALA A C 1
ATOM 725 O O . ALA A 1 94 ? -1.600 -5.486 -0.590 1.00 92.94 94 ALA A O 1
ATOM 726 N N . LEU A 1 95 ? -3.430 -4.297 -0.034 1.00 94.50 95 LEU A N 1
ATOM 727 C CA . LEU A 1 95 ? -3.507 -3.545 -1.293 1.00 94.50 95 LEU A CA 1
ATOM 728 C C . LEU A 1 95 ? -2.266 -2.674 -1.528 1.00 94.50 95 LEU A C 1
ATOM 730 O O . LEU A 1 95 ? -1.749 -2.609 -2.640 1.00 94.50 95 LEU A O 1
ATOM 734 N N . LEU A 1 96 ? -1.743 -2.023 -0.483 1.00 93.31 96 LEU A N 1
ATOM 735 C CA . LEU A 1 96 ? -0.503 -1.251 -0.600 1.00 93.31 96 LEU A CA 1
ATOM 736 C C . LEU A 1 96 ? 0.708 -2.138 -0.911 1.00 93.31 96 LEU A C 1
ATOM 738 O O . LEU A 1 96 ? 1.597 -1.703 -1.640 1.00 93.31 96 LEU A O 1
ATOM 742 N N . LEU A 1 97 ? 0.765 -3.357 -0.369 1.00 90.69 97 LEU A N 1
ATOM 743 C CA . LEU A 1 97 ? 1.836 -4.309 -0.676 1.00 90.69 97 LEU A CA 1
ATOM 744 C C . LEU A 1 97 ? 1.757 -4.812 -2.120 1.00 90.69 97 LEU A C 1
ATOM 746 O O . LEU A 1 97 ? 2.794 -4.917 -2.771 1.00 90.69 97 LEU A O 1
ATOM 750 N N . GLU A 1 98 ? 0.553 -5.079 -2.620 1.00 93.50 98 GLU A N 1
ATOM 751 C CA . GLU A 1 98 ? 0.317 -5.445 -4.020 1.00 93.50 98 GLU A CA 1
ATOM 752 C C . GLU A 1 98 ? 0.758 -4.316 -4.959 1.00 93.50 98 GLU A C 1
ATOM 754 O O . GLU A 1 98 ? 1.626 -4.521 -5.806 1.00 93.50 98 GLU A O 1
ATOM 759 N N . ALA A 1 99 ? 0.294 -3.088 -4.713 1.00 92.69 99 ALA A N 1
ATOM 760 C CA . ALA A 1 99 ? 0.706 -1.918 -5.486 1.00 92.69 99 ALA A CA 1
ATOM 761 C C . ALA A 1 99 ? 2.226 -1.664 -5.418 1.00 92.69 99 ALA A C 1
ATOM 763 O O . ALA A 1 99 ? 2.836 -1.240 -6.400 1.00 92.69 99 ALA A O 1
ATOM 764 N N . ALA A 1 100 ? 2.870 -1.935 -4.275 1.00 90.06 100 ALA A N 1
ATOM 765 C CA . ALA A 1 100 ? 4.324 -1.835 -4.147 1.00 90.06 100 ALA A CA 1
ATOM 766 C C . ALA A 1 100 ? 5.059 -2.861 -5.019 1.00 90.06 100 ALA A C 1
ATOM 768 O O . ALA A 1 100 ? 6.101 -2.537 -5.593 1.00 90.06 100 ALA A O 1
ATOM 769 N N . ALA A 1 101 ? 4.541 -4.090 -5.087 1.00 91.50 101 ALA A N 1
ATOM 770 C CA . ALA A 1 101 ? 5.113 -5.162 -5.890 1.00 91.50 101 ALA A CA 1
ATOM 771 C C . ALA A 1 101 ? 4.994 -4.843 -7.385 1.00 91.50 101 ALA A C 1
ATOM 773 O O . ALA A 1 101 ? 6.010 -4.844 -8.079 1.00 91.50 101 ALA A O 1
ATOM 774 N N . GLU A 1 102 ? 3.800 -4.461 -7.846 1.00 94.69 102 GLU A N 1
ATOM 775 C CA . GLU A 1 102 ? 3.555 -4.056 -9.237 1.00 94.69 102 GLU A CA 1
ATOM 776 C C . GLU A 1 102 ? 4.454 -2.887 -9.658 1.00 94.69 102 GLU A C 1
ATOM 778 O O . GLU A 1 102 ? 5.075 -2.901 -10.724 1.00 94.69 102 GLU A O 1
ATOM 783 N N . LEU A 1 103 ? 4.584 -1.877 -8.791 1.00 94.56 103 LEU A N 1
ATOM 784 C CA . LEU A 1 103 ? 5.455 -0.736 -9.048 1.00 94.56 103 LEU A CA 1
ATOM 785 C C . LEU A 1 103 ? 6.929 -1.157 -9.148 1.00 94.56 103 LEU A C 1
ATOM 787 O O . LEU A 1 103 ? 7.659 -0.658 -10.006 1.00 94.56 103 LEU A O 1
ATOM 791 N N . GLY A 1 104 ? 7.368 -2.080 -8.288 1.00 90.75 104 GLY A N 1
ATOM 792 C CA . GLY A 1 104 ? 8.716 -2.642 -8.323 1.00 90.75 104 GLY A CA 1
ATOM 793 C C . GLY A 1 104 ? 9.003 -3.397 -9.621 1.00 90.75 104 GLY A C 1
ATOM 794 O O . GLY A 1 104 ? 10.039 -3.166 -10.246 1.00 90.75 104 GLY A O 1
ATOM 795 N N . GLU A 1 105 ? 8.071 -4.242 -10.064 1.00 94.81 105 GLU A N 1
ATOM 796 C CA . GLU A 1 105 ? 8.175 -4.957 -11.340 1.00 94.81 105 GLU A CA 1
ATOM 797 C C . GLU A 1 105 ? 8.266 -3.987 -12.518 1.00 94.81 105 GLU A C 1
ATOM 799 O O . GLU A 1 105 ? 9.142 -4.135 -13.376 1.00 94.81 105 GLU A O 1
ATOM 804 N N . ARG A 1 106 ? 7.431 -2.942 -12.520 1.00 94.62 106 ARG A N 1
ATOM 805 C CA . ARG A 1 106 ? 7.423 -1.941 -13.589 1.00 94.62 106 ARG A CA 1
ATOM 806 C C . ARG A 1 106 ? 8.721 -1.141 -13.661 1.00 94.62 106 ARG A C 1
ATOM 808 O O . ARG A 1 106 ? 9.204 -0.864 -14.758 1.00 94.62 106 ARG A O 1
ATOM 815 N N . VAL A 1 107 ? 9.301 -0.772 -12.517 1.00 94.69 107 VAL A N 1
ATOM 816 C CA . VAL A 1 107 ? 10.604 -0.087 -12.466 1.00 94.69 107 VAL A CA 1
ATOM 817 C C . VAL A 1 107 ? 11.706 -0.974 -13.046 1.00 94.69 107 VAL A C 1
ATOM 819 O O . VAL A 1 107 ? 12.519 -0.500 -13.840 1.00 94.69 107 VAL A O 1
ATOM 822 N N . GLU A 1 108 ? 11.733 -2.256 -12.686 1.00 94.81 108 GLU A N 1
ATOM 823 C CA . GLU A 1 108 ? 12.739 -3.194 -13.189 1.00 94.81 108 GLU A CA 1
ATOM 824 C C . GLU A 1 108 ? 12.594 -3.465 -14.689 1.00 94.81 108 GLU A C 1
ATOM 826 O O . GLU A 1 108 ? 13.592 -3.509 -15.411 1.00 94.81 108 GLU A O 1
ATOM 831 N N . GLU A 1 109 ? 11.366 -3.595 -15.186 1.00 95.12 109 GLU A N 1
ATOM 832 C CA . GLU A 1 109 ? 11.094 -3.694 -16.621 1.00 95.12 109 GLU A CA 1
ATOM 833 C C . GLU A 1 109 ? 11.610 -2.456 -17.367 1.00 95.12 109 GLU A C 1
ATOM 835 O O . GLU A 1 109 ? 12.391 -2.578 -18.313 1.00 95.12 109 GLU A O 1
ATOM 840 N N . LEU A 1 110 ? 11.263 -1.261 -16.886 1.00 94.50 110 LEU A N 1
ATOM 841 C CA . LEU A 1 110 ? 11.639 -0.004 -17.526 1.00 94.50 110 LEU A CA 1
ATOM 842 C C . LEU A 1 110 ? 13.160 0.222 -17.522 1.00 94.50 110 LEU A C 1
ATOM 844 O O . LEU A 1 110 ? 13.719 0.730 -18.495 1.00 94.50 110 LEU A O 1
ATOM 848 N N . ARG A 1 111 ? 13.863 -0.211 -16.466 1.00 94.44 111 ARG A N 1
ATOM 849 C CA . ARG A 1 111 ? 15.335 -0.195 -16.414 1.00 94.44 111 ARG A CA 1
ATOM 850 C C . ARG A 1 111 ? 15.954 -1.079 -17.493 1.00 94.44 111 ARG A C 1
ATOM 852 O O . ARG A 1 111 ? 16.877 -0.631 -18.176 1.00 94.44 111 ARG A O 1
ATOM 859 N N . ARG A 1 112 ? 15.430 -2.293 -17.695 1.00 95.31 112 ARG A N 1
ATOM 860 C CA . ARG A 1 112 ? 15.898 -3.203 -18.759 1.00 95.31 112 ARG A CA 1
ATOM 861 C C . ARG A 1 112 ? 15.625 -2.631 -20.147 1.00 95.31 112 ARG A C 1
ATOM 863 O O . ARG A 1 112 ? 16.486 -2.706 -21.024 1.00 95.31 112 ARG A O 1
ATOM 870 N N . GLU A 1 113 ? 14.453 -2.034 -20.356 1.00 93.62 113 GLU A N 1
ATOM 871 C CA . GLU A 1 113 ? 14.114 -1.368 -21.617 1.00 93.62 113 GLU A CA 1
ATOM 872 C C . GLU A 1 113 ? 15.057 -0.198 -21.909 1.00 93.62 113 GLU A C 1
ATOM 874 O O . GLU A 1 113 ? 15.583 -0.092 -23.021 1.00 93.62 113 GLU A O 1
ATOM 879 N N . ARG A 1 114 ? 15.336 0.633 -20.900 1.00 95.19 114 ARG A N 1
ATOM 880 C CA . ARG A 1 114 ? 16.264 1.764 -20.990 1.00 95.19 114 ARG A CA 1
ATOM 881 C C . ARG A 1 114 ? 17.695 1.315 -21.283 1.00 95.19 114 ARG A C 1
ATOM 883 O O . ARG A 1 114 ? 18.361 1.905 -22.134 1.00 95.19 114 ARG A O 1
ATOM 890 N N . GLU A 1 115 ? 18.169 0.251 -20.636 1.00 93.81 115 GLU A N 1
ATOM 891 C CA . GLU A 1 115 ? 19.480 -0.352 -20.915 1.00 93.81 115 GLU A CA 1
ATOM 892 C C . GLU A 1 115 ? 19.561 -0.886 -22.355 1.00 93.81 115 GLU A C 1
ATOM 894 O O . GLU A 1 115 ? 20.501 -0.574 -23.091 1.00 93.81 115 GLU A O 1
ATOM 899 N N . SER A 1 116 ? 18.529 -1.603 -22.805 1.00 92.19 116 SER A N 1
ATOM 900 C CA . SER A 1 116 ? 18.418 -2.092 -24.183 1.00 92.19 116 SER A CA 1
ATOM 901 C C . SER A 1 116 ? 18.382 -0.956 -25.214 1.00 92.19 116 SER A C 1
ATOM 903 O O . SER A 1 116 ? 18.998 -1.052 -26.281 1.00 92.19 116 SER A O 1
ATOM 905 N N . ALA A 1 117 ? 17.655 0.127 -24.931 1.00 90.62 117 ALA A N 1
ATOM 906 C CA . ALA A 1 117 ? 17.596 1.308 -25.788 1.00 90.62 117 ALA A CA 1
ATOM 907 C C . ALA A 1 117 ? 18.966 1.996 -25.881 1.00 90.62 117 ALA A C 1
ATOM 909 O O . ALA A 1 117 ? 19.416 2.322 -26.980 1.00 90.62 117 ALA A O 1
ATOM 910 N N . SER A 1 118 ? 19.663 2.134 -24.750 1.00 92.25 118 SER A N 1
ATOM 911 C CA . SER A 1 118 ? 21.019 2.686 -24.689 1.00 92.25 118 SER A CA 1
ATOM 912 C C . SER A 1 118 ? 21.997 1.874 -25.545 1.00 92.25 118 SER A C 1
ATOM 914 O O . SER A 1 118 ? 22.683 2.429 -26.406 1.00 92.25 118 SER A O 1
ATOM 916 N N . ALA A 1 119 ? 21.991 0.544 -25.407 1.00 90.62 119 ALA A N 1
ATOM 917 C CA . ALA A 1 119 ? 22.845 -0.341 -26.200 1.00 90.62 119 ALA A CA 1
ATOM 918 C C . ALA A 1 119 ? 22.589 -0.200 -27.712 1.00 90.62 119 ALA A C 1
ATOM 920 O O . ALA A 1 119 ? 23.530 -0.144 -28.508 1.00 90.62 119 ALA A O 1
ATOM 921 N N . ARG A 1 120 ? 21.318 -0.085 -28.121 1.00 88.25 120 ARG A N 1
ATOM 922 C CA . ARG A 1 120 ? 20.941 0.122 -29.529 1.00 88.25 120 ARG A CA 1
ATOM 923 C C . ARG A 1 120 ? 21.426 1.463 -30.078 1.00 88.25 120 ARG A C 1
ATOM 9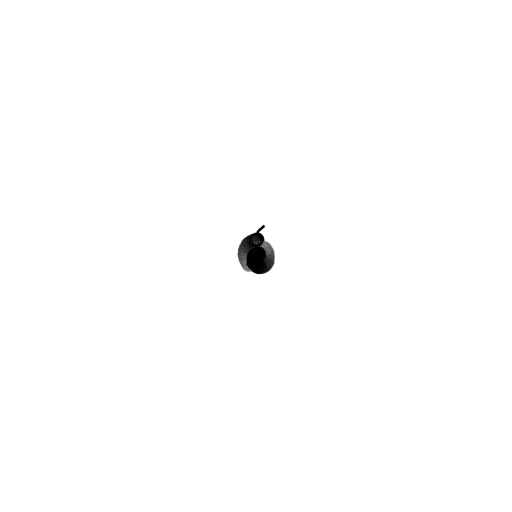25 O O . 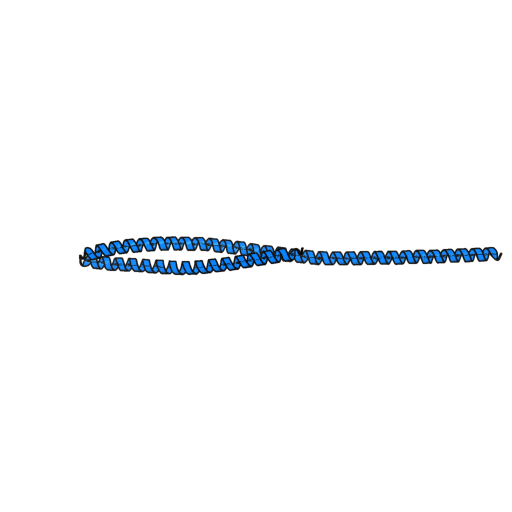ARG A 1 120 ? 21.905 1.500 -31.210 1.00 88.25 120 ARG A O 1
ATOM 932 N N . LEU A 1 121 ? 21.343 2.538 -29.294 1.00 87.56 121 LEU A N 1
ATOM 933 C CA . LEU A 1 121 ? 21.839 3.858 -29.696 1.00 87.56 121 LEU A CA 1
ATOM 934 C C . LEU A 1 121 ? 23.360 3.860 -29.888 1.00 87.56 121 LEU A C 1
ATOM 936 O O . LEU A 1 121 ? 23.846 4.362 -30.902 1.00 87.56 121 LEU A O 1
ATOM 940 N N . VAL A 1 122 ? 24.105 3.230 -28.975 1.00 88.56 122 VAL A N 1
ATOM 941 C CA . VAL A 1 122 ? 25.568 3.091 -29.087 1.00 88.56 122 VAL A CA 1
ATOM 942 C C . VAL A 1 122 ? 25.949 2.304 -30.343 1.00 88.56 122 VAL A C 1
ATOM 944 O O . VAL A 1 122 ? 26.772 2.764 -31.135 1.00 88.56 122 VAL A O 1
ATOM 947 N N . MET A 1 123 ? 25.312 1.152 -30.576 1.00 86.00 123 MET A N 1
ATOM 948 C CA . MET A 1 123 ? 25.574 0.335 -31.766 1.00 86.00 123 MET A CA 1
ATOM 949 C C . MET A 1 123 ? 25.228 1.067 -33.068 1.00 86.00 123 MET A C 1
ATOM 951 O O . MET A 1 123 ? 25.994 1.000 -34.028 1.00 86.00 123 MET A O 1
ATOM 955 N N . GLY A 1 124 ? 24.112 1.802 -33.104 1.00 82.31 124 GLY A N 1
ATOM 956 C CA . GLY A 1 124 ? 23.742 2.632 -34.252 1.00 82.31 124 GLY A CA 1
ATOM 957 C C . GLY A 1 124 ? 24.784 3.710 -34.563 1.00 82.31 124 GLY A C 1
ATOM 958 O O . GLY A 1 124 ? 25.108 3.927 -35.732 1.00 82.31 124 GLY A O 1
ATOM 959 N N . GLY A 1 125 ? 25.367 4.328 -33.531 1.00 83.56 125 GLY A N 1
ATOM 960 C CA . GLY A 1 125 ? 26.478 5.271 -33.678 1.00 83.56 125 GLY A CA 1
ATOM 961 C C . GLY A 1 125 ? 27.712 4.625 -34.311 1.00 83.56 125 GLY A C 1
ATOM 962 O O . GLY A 1 125 ? 28.227 5.137 -35.302 1.00 83.56 125 GLY A O 1
ATOM 963 N N . ILE A 1 126 ? 28.127 3.457 -33.808 1.00 87.00 126 ILE A N 1
ATOM 964 C CA . ILE A 1 126 ? 29.276 2.705 -34.344 1.00 87.00 126 ILE A CA 1
ATOM 965 C C . ILE A 1 126 ? 29.065 2.347 -35.822 1.00 87.00 126 ILE A C 1
ATOM 967 O O . ILE A 1 126 ? 29.956 2.557 -36.642 1.00 87.00 126 ILE A O 1
ATOM 971 N N . VAL A 1 127 ? 27.882 1.838 -36.182 1.00 86.69 127 VAL A N 1
ATOM 972 C CA . VAL A 1 127 ? 27.559 1.481 -37.576 1.00 86.69 127 VAL A CA 1
ATOM 973 C C . VAL A 1 127 ? 27.567 2.716 -38.475 1.00 86.69 127 VAL A C 1
ATOM 975 O O . VAL A 1 127 ? 28.095 2.663 -39.584 1.00 86.69 127 VAL A O 1
ATOM 978 N N . THR A 1 128 ? 27.019 3.834 -38.002 1.00 88.31 128 THR A N 1
ATOM 979 C CA . THR A 1 128 ? 26.985 5.085 -38.768 1.00 88.31 128 THR A CA 1
ATOM 980 C C . THR A 1 128 ? 28.394 5.617 -39.029 1.00 88.31 128 THR A C 1
ATOM 982 O O . THR A 1 128 ? 28.698 5.993 -40.159 1.00 88.31 128 THR A O 1
ATOM 985 N N . GLU A 1 129 ? 29.275 5.600 -38.027 1.00 87.19 129 GLU A N 1
ATOM 986 C CA . GLU A 1 129 ? 30.672 6.016 -38.200 1.00 87.19 129 GLU A CA 1
ATOM 987 C C . GLU A 1 129 ? 31.446 5.071 -39.128 1.00 87.19 129 GLU A C 1
ATOM 989 O O . GLU A 1 129 ? 32.131 5.532 -40.040 1.00 87.19 129 GLU A O 1
ATOM 994 N N . ALA A 1 130 ? 31.253 3.754 -39.005 1.00 86.94 130 ALA A N 1
ATOM 995 C CA . ALA A 1 130 ? 31.859 2.787 -39.921 1.00 86.94 130 ALA A CA 1
ATOM 996 C C . ALA A 1 130 ? 31.395 2.984 -41.379 1.00 86.94 130 ALA A C 1
ATOM 998 O O . ALA A 1 130 ? 32.185 2.842 -42.317 1.00 86.94 130 ALA A O 1
ATOM 999 N N . LEU A 1 131 ? 30.117 3.328 -41.590 1.00 86.19 131 LEU A N 1
ATOM 1000 C CA . LEU A 1 131 ? 29.585 3.658 -42.914 1.00 86.19 131 LEU A CA 1
ATOM 1001 C C . LEU A 1 131 ? 30.195 4.951 -43.463 1.00 86.19 131 LEU A C 1
ATOM 1003 O O . LEU A 1 131 ? 30.598 4.964 -44.625 1.00 86.19 131 LEU A O 1
ATOM 1007 N N . LYS A 1 132 ? 30.325 6.003 -42.645 1.00 90.19 132 LYS A N 1
ATOM 1008 C CA . LYS A 1 132 ? 30.993 7.254 -43.044 1.00 90.19 132 LYS A CA 1
ATOM 1009 C C . LYS A 1 132 ? 32.445 7.017 -43.445 1.00 90.19 132 LYS A C 1
ATOM 1011 O O . LYS A 1 132 ? 32.864 7.471 -44.504 1.00 90.19 132 LYS A O 1
ATOM 1016 N N . GLU A 1 133 ? 33.197 6.256 -42.652 1.00 92.75 133 GLU A N 1
ATOM 1017 C CA . GLU A 1 133 ? 34.587 5.914 -42.966 1.00 92.75 133 GLU A CA 1
ATOM 1018 C C . GLU A 1 133 ? 34.691 5.109 -44.271 1.00 92.75 133 GLU A C 1
ATOM 1020 O O . GLU A 1 133 ? 35.614 5.291 -45.069 1.00 92.75 133 GLU A O 1
ATOM 1025 N N . ARG A 1 134 ? 33.737 4.206 -44.520 1.00 88.12 134 ARG A N 1
ATOM 1026 C CA . ARG A 1 134 ? 33.683 3.445 -45.771 1.00 88.12 134 ARG A CA 1
ATOM 1027 C C . ARG A 1 134 ? 33.385 4.343 -46.973 1.00 88.12 134 ARG A C 1
ATOM 1029 O O . ARG A 1 134 ? 34.025 4.167 -48.005 1.00 88.12 134 ARG A O 1
ATOM 1036 N N . VAL A 1 135 ? 32.461 5.294 -46.841 1.00 93.12 135 VAL A N 1
ATOM 1037 C CA . VAL A 1 135 ? 32.166 6.289 -47.886 1.00 93.12 135 VAL A CA 1
ATOM 1038 C C . VAL A 1 135 ? 33.393 7.157 -48.168 1.00 93.12 135 VAL A C 1
ATOM 1040 O O . VAL A 1 135 ? 33.800 7.243 -49.321 1.00 93.12 135 VAL A O 1
ATOM 1043 N N . ALA A 1 136 ? 34.059 7.684 -47.137 1.00 92.44 136 ALA A N 1
ATOM 1044 C CA . ALA A 1 136 ? 35.268 8.496 -47.296 1.00 92.44 136 ALA A CA 1
ATOM 1045 C C . ALA A 1 136 ? 36.396 7.741 -48.027 1.00 92.44 136 ALA A C 1
ATOM 1047 O O . ALA A 1 136 ? 37.072 8.296 -48.892 1.00 92.44 136 ALA A O 1
ATOM 1048 N N . ARG A 1 137 ? 36.575 6.444 -47.736 1.00 89.62 137 ARG A N 1
ATOM 1049 C CA . ARG A 1 137 ? 37.532 5.590 -48.461 1.00 89.62 137 ARG A CA 1
ATOM 1050 C C . ARG A 1 137 ? 37.166 5.407 -49.933 1.00 89.62 137 ARG A C 1
ATOM 1052 O O . ARG A 1 137 ? 38.061 5.409 -50.775 1.00 89.62 137 ARG A O 1
ATOM 1059 N N . PHE A 1 138 ? 35.881 5.246 -50.251 1.00 89.12 138 PHE A N 1
ATOM 1060 C CA . PHE A 1 138 ? 35.428 5.168 -51.642 1.00 89.12 138 PHE A CA 1
ATOM 1061 C C . PHE A 1 138 ? 35.647 6.486 -52.387 1.00 89.12 138 PHE A C 1
ATOM 1063 O O . PHE A 1 138 ? 36.158 6.464 -53.502 1.00 89.12 138 PHE A O 1
ATOM 1070 N N . GLU A 1 139 ? 35.324 7.621 -51.768 1.00 91.69 139 GLU A N 1
ATOM 1071 C CA . GLU A 1 139 ? 35.580 8.946 -52.341 1.00 91.69 139 GLU A CA 1
ATOM 1072 C C . GLU A 1 139 ? 37.073 9.146 -52.632 1.00 91.69 139 GLU A C 1
ATOM 1074 O O . GLU A 1 139 ? 37.442 9.580 -53.722 1.00 91.69 139 GLU A O 1
ATOM 1079 N N . GLN A 1 140 ? 37.949 8.751 -51.704 1.00 90.31 140 GLN A N 1
ATOM 1080 C CA . GLN A 1 140 ? 39.393 8.828 -51.907 1.00 90.31 140 GLN A CA 1
ATOM 1081 C C . GLN A 1 140 ? 39.879 7.925 -53.052 1.00 90.31 140 GLN A C 1
ATOM 1083 O O . GLN A 1 140 ? 40.723 8.347 -53.840 1.00 90.31 140 GLN A O 1
ATOM 1088 N N . ALA A 1 141 ? 39.350 6.702 -53.168 1.00 90.25 141 ALA A N 1
ATOM 1089 C CA . ALA A 1 141 ? 39.692 5.799 -54.266 1.00 90.25 141 ALA A CA 1
ATOM 1090 C C . ALA A 1 141 ? 39.295 6.386 -55.631 1.00 90.25 141 ALA A C 1
ATOM 1092 O O . ALA A 1 141 ? 40.106 6.372 -56.552 1.00 90.25 141 ALA A O 1
ATOM 1093 N N . LEU A 1 142 ? 38.106 6.993 -55.731 1.00 90.62 142 LEU A N 1
ATOM 1094 C CA . LEU A 1 142 ? 37.651 7.663 -56.955 1.00 90.62 142 LEU A CA 1
ATOM 1095 C C . LEU A 1 142 ? 38.566 8.827 -57.360 1.00 90.62 142 LEU A C 1
ATOM 1097 O O . LEU A 1 142 ? 38.847 9.001 -58.542 1.00 90.62 142 LEU A O 1
ATOM 1101 N N . VAL A 1 143 ? 39.061 9.609 -56.394 1.00 93.31 143 VAL A N 1
ATOM 1102 C CA . VAL A 1 143 ? 40.032 10.685 -56.665 1.00 93.31 143 VAL A CA 1
ATOM 1103 C C . VAL A 1 143 ? 41.350 10.122 -57.203 1.00 93.31 143 VAL A C 1
ATOM 1105 O O . VAL A 1 143 ? 41.922 10.683 -58.136 1.00 93.31 143 VAL A O 1
ATOM 1108 N N . VAL A 1 144 ? 41.835 9.015 -56.633 1.00 91.31 144 VAL A N 1
ATOM 1109 C CA . VAL A 1 144 ? 43.067 8.355 -57.092 1.00 91.31 144 VAL A CA 1
ATOM 1110 C C . VAL A 1 144 ? 42.903 7.790 -58.501 1.00 91.31 144 VAL A C 1
ATOM 1112 O O . VAL A 1 144 ? 43.808 7.952 -59.317 1.00 91.31 144 VAL A O 1
ATOM 1115 N N . ASP A 1 145 ? 41.766 7.169 -58.805 1.00 90.25 145 ASP A N 1
ATOM 1116 C CA . ASP A 1 145 ? 41.496 6.631 -60.140 1.00 90.25 145 ASP A CA 1
ATOM 1117 C C . ASP A 1 145 ? 41.375 7.755 -61.179 1.00 90.25 145 ASP A C 1
ATOM 1119 O O . ASP A 1 145 ? 42.038 7.701 -62.210 1.00 90.25 145 ASP A O 1
ATOM 1123 N N . ALA A 1 146 ? 40.673 8.851 -60.869 1.00 90.44 146 ALA A N 1
ATOM 1124 C CA . ALA A 1 146 ? 40.618 10.016 -61.756 1.00 90.44 146 ALA A CA 1
ATOM 1125 C C . ALA A 1 146 ? 42.011 10.628 -62.017 1.00 90.44 146 ALA A C 1
ATOM 1127 O O . ALA A 1 146 ? 42.311 11.069 -63.129 1.00 90.44 146 ALA A O 1
ATOM 1128 N N . ALA A 1 147 ? 42.884 10.642 -61.003 1.00 89.75 147 ALA A N 1
ATOM 1129 C CA . ALA A 1 147 ? 44.265 11.091 -61.153 1.00 89.75 147 ALA A CA 1
ATOM 1130 C C . ALA A 1 147 ? 45.095 10.145 -62.039 1.00 89.75 147 ALA A C 1
ATOM 1132 O O . ALA A 1 147 ? 45.911 10.617 -62.831 1.00 89.75 147 ALA A O 1
ATOM 1133 N N . ARG A 1 148 ? 44.883 8.826 -61.938 1.00 90.50 148 ARG A N 1
ATOM 1134 C CA . ARG A 1 148 ? 45.518 7.838 -62.826 1.00 90.50 148 ARG A CA 1
ATOM 1135 C C . ARG A 1 148 ? 45.088 8.035 -64.273 1.00 90.50 148 ARG A C 1
ATOM 1137 O O . ARG A 1 148 ? 45.959 8.125 -65.131 1.00 90.50 148 ARG A O 1
ATOM 1144 N N . ASP A 1 149 ? 43.794 8.212 -64.520 1.00 93.00 149 ASP A N 1
ATOM 1145 C CA . ASP A 1 149 ? 43.262 8.452 -65.865 1.00 93.00 149 ASP A CA 1
ATOM 1146 C C . ASP A 1 149 ? 43.829 9.735 -66.492 1.00 93.00 149 ASP A C 1
ATOM 1148 O O . ASP A 1 149 ? 44.029 9.822 -67.704 1.00 93.00 149 ASP A O 1
ATOM 1152 N N . GLU A 1 150 ? 44.080 10.776 -65.692 1.00 88.88 150 GLU A N 1
ATOM 1153 C CA . GLU A 1 150 ? 44.732 12.001 -66.169 1.00 88.88 150 GLU A CA 1
ATOM 1154 C C . GLU A 1 150 ? 46.205 11.763 -66.532 1.00 88.88 150 GLU A C 1
ATOM 1156 O O . GLU A 1 150 ? 46.670 12.215 -67.579 1.00 88.88 150 GLU A O 1
ATOM 1161 N N . VAL A 1 151 ? 46.934 11.004 -65.709 1.00 91.06 151 VAL A N 1
ATOM 1162 C CA . VAL A 1 151 ? 48.328 10.629 -65.983 1.00 91.06 151 VAL A CA 1
ATOM 1163 C C . VAL A 1 151 ? 48.431 9.760 -67.238 1.00 91.06 151 VAL A C 1
ATOM 1165 O O . VAL A 1 151 ? 49.276 10.025 -68.092 1.00 91.06 151 VAL A O 1
ATOM 1168 N N . GLU A 1 152 ? 47.559 8.764 -67.398 1.00 89.12 1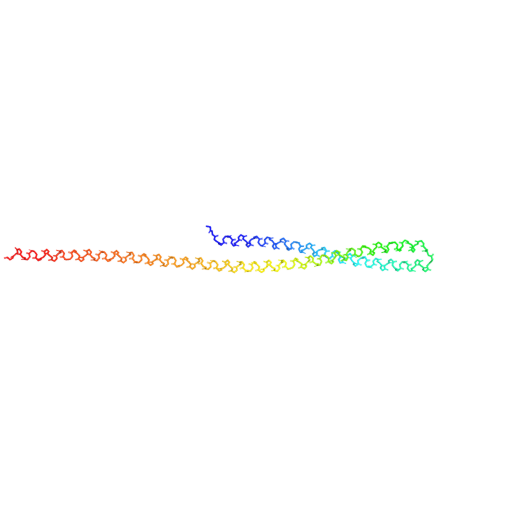52 GLU A N 1
ATOM 1169 C CA . GLU A 1 152 ? 47.511 7.919 -68.597 1.00 89.12 152 GLU A CA 1
ATOM 1170 C C . GLU A 1 152 ? 47.206 8.738 -69.855 1.00 89.12 152 GLU A C 1
ATOM 1172 O O . GLU A 1 152 ? 47.885 8.577 -70.872 1.00 89.12 152 GLU A O 1
ATOM 1177 N N . ARG A 1 153 ? 46.261 9.686 -69.781 1.00 88.06 153 ARG A N 1
ATOM 1178 C CA . ARG A 1 153 ? 45.981 10.618 -70.885 1.00 88.06 153 ARG A CA 1
ATOM 1179 C C . ARG A 1 153 ? 47.187 11.487 -71.233 1.00 88.06 153 ARG A C 1
ATOM 1181 O O . ARG A 1 153 ? 47.481 11.660 -72.416 1.00 88.06 153 ARG A O 1
ATOM 1188 N N . ALA A 1 154 ? 47.906 12.002 -70.238 1.00 89.38 154 ALA A N 1
ATOM 1189 C CA . ALA A 1 154 ? 49.120 12.782 -70.464 1.00 89.38 154 ALA A CA 1
ATOM 1190 C C . ALA A 1 154 ? 50.233 11.943 -71.119 1.00 89.38 154 ALA A C 1
ATOM 1192 O O . ALA A 1 154 ? 50.913 12.426 -72.028 1.00 89.38 154 ALA A O 1
ATOM 1193 N N . HIS A 1 155 ? 50.395 10.682 -70.706 1.00 86.31 155 HIS A N 1
ATOM 1194 C CA . HIS A 1 155 ? 51.338 9.751 -71.329 1.00 86.31 155 HIS A CA 1
ATOM 1195 C C . HIS A 1 155 ? 50.967 9.436 -72.780 1.00 86.31 155 HIS A C 1
ATOM 1197 O O . HIS A 1 155 ? 51.821 9.572 -73.654 1.00 86.31 155 HIS A O 1
ATOM 1203 N N . ALA A 1 156 ? 49.701 9.106 -73.048 1.00 88.75 156 ALA A N 1
ATOM 1204 C CA . ALA A 1 156 ? 49.216 8.847 -74.401 1.00 88.75 156 ALA A CA 1
ATOM 1205 C C . ALA A 1 156 ? 49.428 10.060 -75.322 1.00 88.75 156 ALA A C 1
ATOM 1207 O O . ALA A 1 156 ? 49.912 9.915 -76.442 1.00 88.75 156 ALA A O 1
ATOM 1208 N N . LEU A 1 157 ? 49.146 11.273 -74.833 1.00 87.50 157 LEU A N 1
ATOM 1209 C CA . LEU A 1 157 ? 49.397 12.505 -75.580 1.00 87.50 157 LEU A CA 1
ATOM 1210 C C . LEU A 1 157 ? 50.892 12.696 -75.880 1.00 87.50 157 LEU A C 1
ATOM 1212 O O . LEU A 1 157 ? 51.262 13.071 -76.992 1.00 87.50 157 LEU A O 1
ATOM 1216 N N . ALA A 1 158 ? 51.761 12.432 -74.903 1.00 87.12 158 ALA A N 1
ATOM 1217 C CA . ALA A 1 158 ? 53.204 12.539 -75.084 1.00 87.12 158 ALA A CA 1
ATOM 1218 C C . ALA A 1 158 ? 53.748 11.523 -76.101 1.00 87.12 158 ALA A C 1
ATOM 1220 O O . ALA A 1 158 ? 54.687 11.845 -76.830 1.00 87.12 158 ALA A O 1
ATOM 1221 N N . ASP A 1 159 ? 53.183 10.316 -76.152 1.00 87.69 159 ASP A N 1
ATOM 1222 C CA . ASP A 1 159 ? 53.558 9.297 -77.132 1.00 87.69 159 ASP A CA 1
ATOM 1223 C C . ASP A 1 159 ? 53.131 9.710 -78.551 1.00 87.69 159 ASP A C 1
ATOM 1225 O O . ASP A 1 159 ? 53.973 9.678 -79.449 1.00 87.69 159 ASP A O 1
ATOM 1229 N N . VAL A 1 160 ? 51.914 10.244 -78.730 1.00 85.19 160 VAL A N 1
ATOM 1230 C CA . VAL A 1 160 ? 51.450 10.812 -80.016 1.00 85.19 160 VAL A CA 1
ATOM 1231 C C . VAL A 1 160 ? 52.374 11.934 -80.499 1.00 85.19 160 VAL A C 1
ATOM 1233 O O . VAL A 1 160 ? 52.833 11.912 -81.637 1.00 85.19 160 VAL A O 1
ATOM 1236 N N . TYR A 1 161 ? 52.736 12.887 -79.632 1.00 81.44 161 TYR A N 1
ATOM 1237 C CA . TYR A 1 161 ? 53.677 13.952 -80.008 1.00 81.44 161 TYR A CA 1
ATOM 1238 C C . TYR A 1 161 ? 55.062 13.417 -80.399 1.00 81.44 161 TYR A C 1
ATOM 1240 O O . TYR A 1 161 ? 55.710 13.974 -81.288 1.00 81.44 161 TYR A O 1
ATOM 1248 N N . ARG A 1 162 ? 55.551 12.356 -79.740 1.00 85.00 162 ARG A N 1
ATOM 1249 C CA . ARG A 1 162 ? 56.828 11.723 -80.111 1.00 85.00 162 ARG A CA 1
ATOM 1250 C C . ARG A 1 162 ? 56.745 11.024 -81.465 1.00 85.00 162 ARG A C 1
ATOM 1252 O O . ARG A 1 162 ? 57.738 11.046 -82.188 1.00 85.00 162 ARG A O 1
ATOM 1259 N N . GLU A 1 163 ? 55.614 10.413 -81.798 1.00 80.25 163 GLU A N 1
ATOM 1260 C CA . GLU A 1 163 ? 55.375 9.807 -83.111 1.00 80.25 163 GLU A CA 1
ATOM 1261 C C . GLU A 1 163 ? 55.290 10.876 -84.207 1.00 80.25 163 GLU A C 1
ATOM 1263 O O . GLU A 1 163 ? 56.048 10.798 -85.170 1.00 80.25 163 GLU A O 1
ATOM 1268 N N . GLU A 1 164 ? 54.517 11.948 -84.011 1.00 77.06 164 GLU A N 1
ATOM 1269 C CA . GLU A 1 164 ? 54.430 13.060 -84.973 1.00 77.06 164 GLU A CA 1
ATOM 1270 C C . GLU A 1 164 ? 55.784 13.744 -85.235 1.00 77.06 164 GLU A C 1
ATOM 1272 O O . GLU A 1 164 ? 56.066 14.192 -86.347 1.00 77.06 164 GLU A O 1
ATOM 1277 N N . LEU A 1 165 ? 56.635 13.866 -84.209 1.00 77.94 165 LEU A N 1
ATOM 1278 C CA . LEU A 1 165 ? 57.986 14.414 -84.364 1.00 77.94 165 LEU A CA 1
ATOM 1279 C C . LEU A 1 165 ? 58.914 13.475 -85.138 1.00 77.94 165 LEU A C 1
ATOM 1281 O O . LEU A 1 165 ? 59.798 13.961 -85.838 1.00 77.94 165 LEU A O 1
ATOM 1285 N N . ARG A 1 166 ? 58.729 12.155 -85.015 1.00 76.31 166 ARG A N 1
ATOM 1286 C CA . ARG A 1 166 ? 59.468 11.166 -85.811 1.00 76.31 166 ARG A CA 1
ATOM 1287 C C . ARG A 1 166 ? 59.012 11.195 -87.267 1.00 76.31 166 ARG A C 1
ATOM 1289 O O . ARG A 1 166 ? 59.859 11.271 -88.142 1.00 76.31 166 ARG A O 1
ATOM 1296 N N . GLU A 1 167 ? 57.706 11.251 -87.515 1.00 71.81 167 GLU A N 1
ATOM 1297 C CA . GLU A 1 167 ? 57.140 11.333 -88.871 1.00 71.81 167 GLU A CA 1
ATOM 1298 C C . GLU A 1 167 ? 57.507 12.627 -89.616 1.00 71.81 167 GLU A C 1
ATOM 1300 O O . GLU A 1 167 ? 57.550 12.636 -90.839 1.00 71.81 167 GLU A O 1
ATOM 1305 N N . LYS A 1 168 ? 57.779 13.728 -88.902 1.00 66.44 168 LYS A N 1
ATOM 1306 C CA . LYS A 1 168 ? 58.247 14.998 -89.495 1.00 66.44 168 LYS A CA 1
ATOM 1307 C C . LYS A 1 168 ? 59.762 15.065 -89.728 1.00 66.44 168 LYS A C 1
ATOM 1309 O O . LYS A 1 168 ? 60.226 16.048 -90.307 1.00 66.44 168 LYS A O 1
ATOM 1314 N N . ALA A 1 169 ? 60.526 14.107 -89.205 1.00 59.72 169 ALA A N 1
ATOM 1315 C CA . ALA A 1 169 ? 61.983 14.053 -89.327 1.00 59.72 169 ALA A CA 1
ATOM 1316 C C . ALA A 1 169 ? 62.467 13.090 -90.431 1.00 59.72 169 ALA A C 1
ATOM 1318 O O . ALA A 1 169 ? 63.648 13.152 -90.783 1.00 59.72 169 ALA A O 1
ATOM 1319 N N . ASP A 1 170 ? 61.565 12.257 -90.960 1.00 53.25 170 ASP A N 1
ATOM 1320 C CA . ASP A 1 170 ? 61.717 11.460 -92.187 1.00 53.25 170 ASP A CA 1
ATOM 1321 C C . ASP A 1 170 ? 61.183 12.223 -93.418 1.00 53.25 170 ASP A C 1
ATOM 1323 O O . ASP A 1 170 ? 61.731 12.012 -94.528 1.00 53.25 170 ASP A O 1
#

Foldseek 3Di:
DDPLVVLVVVLVVLVVVLVVLVVVLVVLVVLLVVLVVLLVVLVVVLVVLVVQLVVCVVVVVVVSNVVSVVVNVVSVVSNVVSVVVNVVSVVVNVVSVVVSVVSVVVSVVSVVVSVVVVVVVVVVVVVVVVVVVVVVVVVVVVVVVVVVVVVVVVVVVVVVVVVVVVVVVD

Sequence (170 aa):
MDPLAAFDELLENLERQASELRKSAATLLALKGELTRAVERYTRRLAELDARRATAESRSDAKAVAVLKKDRVQAEALLASTRESLERAESDGALLLEAAAELGERVEELRRERESASARLVMGGIVTEALKERVARFEQALVVDAARDEVERAHALADVYREELREKAD

pLDDT: mean 92.22, std 7.27, range [53.25, 98.56]

Radius of gyration: 45.41 Å; chains: 1; bounding box: 91×26×140 Å

Organism: Myxococcus fulvus (NCBI:txid33)